Protein AF-A0A751TQA5-F1 (afdb_monomer_lite)

pLDDT: mean 80.97, std 14.94, range [39.81, 97.38]

Organism: Salmonella enterica (NCBI:txid28901)

Structure (mmCIF, N/CA/C/O backbone):
data_AF-A0A751TQA5-F1
#
_entry.id   AF-A0A751TQA5-F1
#
loop_
_atom_site.group_PDB
_atom_site.id
_atom_site.type_symbol
_atom_site.label_atom_id
_atom_site.label_alt_id
_atom_site.label_comp_id
_atom_site.label_asym_id
_atom_site.label_entity_id
_atom_site.label_seq_id
_atom_site.pdbx_PDB_ins_code
_atom_site.Cartn_x
_atom_site.Cartn_y
_atom_site.Cartn_z
_atom_site.occupancy
_atom_site.B_iso_or_equiv
_atom_site.auth_seq_id
_atom_site.auth_comp_id
_atom_site.auth_asym_id
_atom_site.auth_atom_id
_atom_site.pdbx_PDB_model_num
ATOM 1 N N . ASN A 1 1 ? -7.246 18.576 15.985 1.00 64.56 1 ASN A N 1
ATOM 2 C CA . ASN A 1 1 ? -6.436 17.351 15.821 1.00 64.56 1 ASN A CA 1
ATOM 3 C C . ASN A 1 1 ? -6.114 17.150 14.354 1.00 64.56 1 ASN A C 1
ATOM 5 O O . ASN A 1 1 ? -7.015 16.835 13.591 1.00 64.56 1 ASN A O 1
ATOM 9 N N . LYS A 1 2 ? -4.870 17.412 13.949 1.00 82.31 2 LYS A N 1
ATOM 10 C CA . LYS A 1 2 ? -4.348 17.100 12.611 1.00 82.31 2 LYS A CA 1
ATOM 11 C C . LYS A 1 2 ? -3.080 16.278 12.805 1.00 82.31 2 LYS A C 1
ATOM 13 O O . LYS A 1 2 ? -2.282 16.621 13.674 1.00 82.31 2 LYS A O 1
ATOM 18 N N . ILE A 1 3 ? -2.933 15.215 12.028 1.00 85.19 3 ILE A N 1
ATOM 19 C CA . ILE A 1 3 ? -1.733 14.381 11.991 1.00 85.19 3 ILE A CA 1
ATOM 20 C C . ILE A 1 3 ? -1.126 14.582 10.606 1.00 85.19 3 ILE A C 1
ATOM 22 O O . ILE A 1 3 ? -1.841 14.495 9.610 1.00 85.19 3 ILE A O 1
ATOM 26 N N . SER A 1 4 ? 0.166 14.891 10.558 1.00 90.38 4 SER A N 1
ATOM 27 C CA . SER A 1 4 ? 0.927 15.012 9.315 1.00 90.38 4 SER A CA 1
ATOM 28 C C . SER A 1 4 ? 1.894 13.842 9.226 1.00 90.38 4 SER A C 1
ATOM 30 O O . SER A 1 4 ? 2.609 13.571 10.190 1.00 90.38 4 SER A O 1
ATOM 32 N N . ILE A 1 5 ? 1.911 13.162 8.083 1.00 89.12 5 ILE A N 1
ATOM 33 C CA . ILE A 1 5 ? 2.767 12.003 7.827 1.00 89.12 5 ILE A CA 1
ATOM 34 C C . ILE A 1 5 ? 3.525 12.253 6.532 1.00 89.12 5 ILE A C 1
ATOM 36 O O . ILE A 1 5 ? 2.933 12.652 5.531 1.00 89.12 5 ILE A O 1
ATOM 40 N N . THR A 1 6 ? 4.831 12.017 6.564 1.00 91.94 6 THR A N 1
ATOM 41 C CA . THR A 1 6 ? 5.674 12.053 5.371 1.00 91.94 6 THR A CA 1
ATOM 42 C C . THR A 1 6 ? 5.671 10.676 4.722 1.00 91.94 6 THR A C 1
ATOM 44 O O . THR A 1 6 ? 6.052 9.700 5.366 1.00 91.94 6 THR A O 1
ATOM 47 N N . LEU A 1 7 ? 5.260 10.600 3.457 1.00 90.00 7 LEU A N 1
ATOM 48 C CA . LEU A 1 7 ? 5.397 9.394 2.644 1.00 90.00 7 LEU A CA 1
ATOM 49 C C . LEU A 1 7 ? 6.766 9.425 1.958 1.00 90.00 7 LEU A C 1
ATOM 51 O O . LEU A 1 7 ? 7.095 10.401 1.287 1.00 90.00 7 LEU A O 1
ATOM 55 N N . ASN A 1 8 ? 7.570 8.380 2.149 1.00 89.25 8 ASN A N 1
ATOM 56 C CA . ASN A 1 8 ? 8.866 8.252 1.489 1.00 89.25 8 ASN A CA 1
ATOM 57 C C . ASN A 1 8 ? 8.728 7.355 0.256 1.00 89.25 8 ASN A C 1
ATOM 59 O O . ASN A 1 8 ? 7.962 6.393 0.263 1.00 89.25 8 ASN A O 1
ATOM 63 N N . GLU A 1 9 ? 9.492 7.649 -0.794 1.00 90.31 9 GLU A N 1
ATOM 64 C CA . GLU A 1 9 ? 9.579 6.753 -1.944 1.00 90.31 9 GLU A CA 1
ATOM 65 C C . GLU A 1 9 ? 10.518 5.576 -1.625 1.00 90.31 9 GLU A C 1
ATOM 67 O O . GLU A 1 9 ? 11.656 5.797 -1.183 1.00 90.31 9 GLU A O 1
ATOM 72 N N . PRO A 1 10 ? 10.091 4.322 -1.852 1.00 89.12 10 PRO A N 1
ATOM 73 C CA . PRO A 1 10 ? 10.971 3.175 -1.696 1.00 89.12 10 PRO A CA 1
ATOM 74 C C . PRO A 1 10 ? 12.069 3.197 -2.769 1.00 89.12 10 PRO A C 1
ATOM 76 O O . PRO A 1 10 ? 11.845 3.569 -3.918 1.00 89.12 10 PRO A O 1
ATOM 79 N N . LYS A 1 11 ? 13.276 2.729 -2.421 1.00 87.69 11 LYS A N 1
ATOM 80 C CA . LYS A 1 11 ? 14.402 2.636 -3.376 1.00 87.69 11 LYS A CA 1
ATOM 81 C C . LYS A 1 11 ? 14.114 1.699 -4.555 1.00 87.69 11 LYS A C 1
ATOM 83 O O . LYS A 1 11 ? 14.772 1.786 -5.589 1.00 87.69 11 LYS A O 1
ATOM 88 N N . THR A 1 12 ? 13.210 0.739 -4.382 1.00 85.19 12 THR A N 1
ATOM 89 C CA . THR A 1 12 ? 12.864 -0.263 -5.392 1.00 85.19 12 THR A CA 1
ATOM 90 C C . THR A 1 12 ? 11.425 -0.712 -5.182 1.00 85.19 12 THR A C 1
ATOM 92 O O . THR A 1 12 ? 11.038 -1.005 -4.055 1.00 85.19 12 THR A O 1
ATOM 95 N N . GLY A 1 13 ? 10.660 -0.811 -6.269 1.00 84.62 13 GLY A N 1
ATOM 96 C CA . GLY A 1 13 ? 9.262 -1.233 -6.223 1.00 84.62 13 GLY A CA 1
ATOM 97 C C . GLY A 1 13 ? 8.320 -0.101 -5.821 1.00 84.62 13 GLY A C 1
ATOM 98 O O . GLY A 1 13 ? 8.523 1.045 -6.217 1.00 84.62 13 GLY A O 1
ATOM 99 N N . TRP A 1 14 ? 7.281 -0.457 -5.073 1.00 89.38 14 TRP A N 1
ATOM 100 C CA . TRP A 1 14 ? 6.232 0.442 -4.606 1.00 89.38 14 TRP A CA 1
ATOM 101 C C . TRP A 1 14 ? 5.834 0.078 -3.172 1.00 89.38 14 TRP A C 1
ATOM 103 O O . TRP A 1 14 ? 6.047 -1.056 -2.735 1.00 89.38 14 TRP A O 1
ATOM 113 N N . GLU A 1 15 ? 5.254 1.030 -2.452 1.00 90.50 15 GLU A N 1
ATOM 114 C CA . GLU A 1 15 ? 4.742 0.857 -1.093 1.00 90.50 15 GLU A CA 1
ATOM 115 C C . GLU A 1 15 ? 3.293 1.350 -1.014 1.00 90.50 15 GLU A C 1
ATOM 117 O O . GLU A 1 15 ? 2.942 2.345 -1.643 1.00 90.50 15 GLU A O 1
ATOM 122 N N . ALA A 1 16 ? 2.445 0.644 -0.260 1.00 92.12 16 ALA A N 1
ATOM 123 C CA . ALA A 1 16 ? 1.087 1.071 0.063 1.00 92.12 16 ALA A CA 1
ATOM 124 C C . ALA A 1 16 ? 1.004 1.478 1.534 1.00 92.12 16 ALA A C 1
ATOM 126 O O . ALA A 1 16 ? 1.177 0.643 2.423 1.00 92.12 16 ALA A O 1
ATOM 127 N N . THR A 1 17 ? 0.683 2.741 1.790 1.00 93.44 17 THR A N 1
ATOM 128 C CA . THR A 1 17 ? 0.585 3.295 3.142 1.00 93.44 17 THR A CA 1
ATOM 129 C C . THR A 1 17 ? -0.849 3.726 3.442 1.00 93.44 17 THR A C 1
ATOM 131 O O . THR A 1 17 ? -1.494 4.398 2.637 1.00 93.44 17 THR A O 1
ATOM 134 N N . TYR A 1 18 ? -1.352 3.372 4.625 1.00 94.88 18 TYR A N 1
ATOM 135 C CA . TYR A 1 18 ? -2.622 3.861 5.161 1.00 94.88 18 TYR A CA 1
ATOM 136 C C . TYR A 1 18 ? -2.520 4.045 6.677 1.00 94.88 18 TYR A C 1
ATOM 138 O O . TYR A 1 18 ? -1.631 3.493 7.326 1.00 94.88 18 TYR A O 1
ATOM 146 N N . ILE A 1 19 ? -3.426 4.842 7.239 1.00 94.06 19 ILE A N 1
ATOM 147 C CA . ILE A 1 19 ? -3.541 5.049 8.682 1.00 94.06 19 ILE A CA 1
ATOM 148 C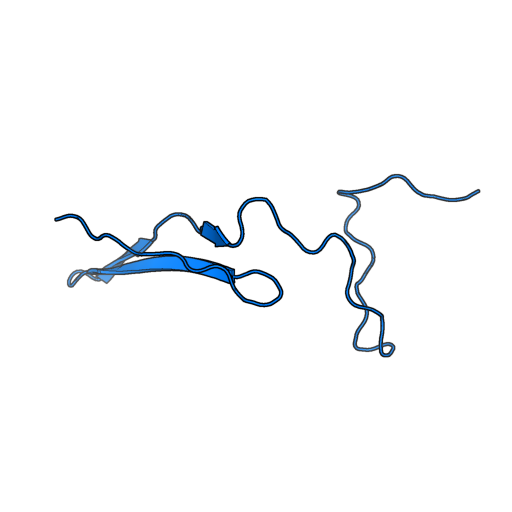 C . ILE A 1 19 ? -4.776 4.305 9.169 1.00 94.06 19 ILE A C 1
ATOM 150 O O . ILE A 1 19 ? -5.850 4.453 8.586 1.00 94.06 19 ILE A O 1
ATOM 154 N N . GLU A 1 20 ? -4.628 3.581 10.270 1.00 96.19 20 GLU A N 1
ATOM 155 C CA . GLU A 1 20 ? -5.728 3.012 11.040 1.00 96.19 20 GLU A CA 1
ATOM 156 C C . GLU A 1 20 ? -5.747 3.638 12.436 1.00 96.19 20 GLU A C 1
ATOM 158 O O . GLU A 1 20 ? -4.702 3.815 13.069 1.00 96.19 20 GLU A O 1
ATOM 163 N N . ALA A 1 21 ? -6.938 3.995 12.909 1.00 93.88 21 ALA A N 1
ATOM 164 C CA . ALA A 1 21 ? -7.161 4.492 14.255 1.00 93.88 21 ALA A CA 1
ATOM 165 C C . ALA A 1 21 ? -8.246 3.662 14.941 1.00 93.88 21 ALA A C 1
ATOM 167 O O . ALA A 1 21 ? -9.385 3.612 14.472 1.00 93.88 21 ALA A O 1
ATOM 168 N N . THR A 1 22 ? -7.888 3.070 16.077 1.00 96.81 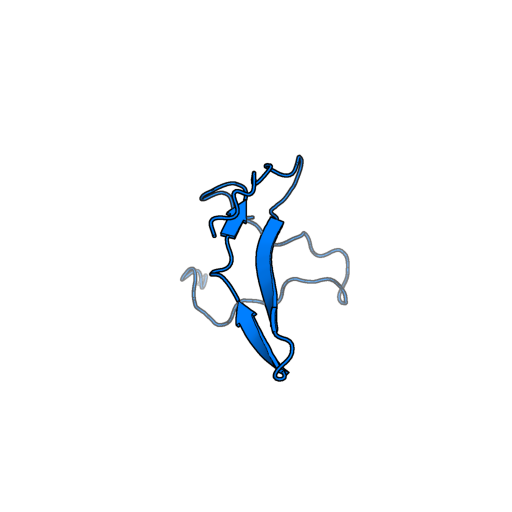22 THR A N 1
ATOM 169 C CA . THR A 1 22 ? -8.797 2.308 16.93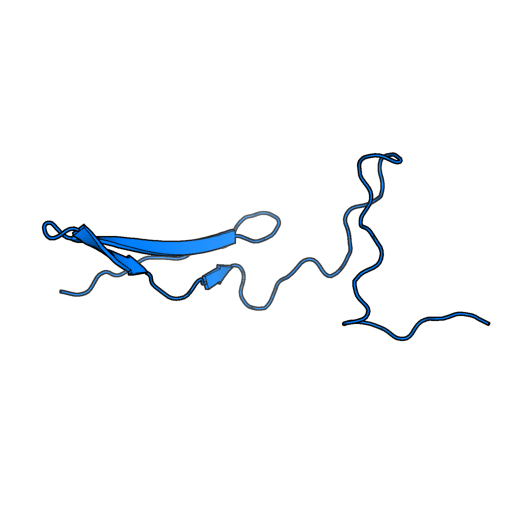8 1.00 96.81 22 THR A CA 1
ATOM 170 C C . THR A 1 22 ? -9.190 3.163 18.134 1.00 96.81 22 THR A C 1
ATOM 172 O O . THR A 1 22 ? -8.331 3.627 18.887 1.00 96.81 22 THR A O 1
ATOM 175 N N . PHE A 1 23 ? -10.488 3.390 18.302 1.00 94.62 23 PHE A N 1
ATOM 176 C CA . PHE A 1 23 ? -11.047 4.213 19.370 1.00 94.62 23 PHE A CA 1
ATOM 177 C C . PHE A 1 23 ? -11.419 3.353 20.585 1.00 94.62 23 PHE A C 1
ATOM 179 O O . PHE A 1 23 ? -11.637 2.148 20.479 1.00 94.62 23 PHE A O 1
ATOM 186 N N . ASN A 1 24 ? -11.504 3.976 21.764 1.00 97.25 24 ASN A N 1
ATOM 187 C CA . ASN A 1 24 ? -11.778 3.270 23.025 1.00 97.25 24 ASN A CA 1
ATOM 188 C C . ASN A 1 24 ? -13.164 2.598 23.073 1.00 97.25 24 ASN A C 1
ATOM 190 O O . ASN A 1 24 ? -13.386 1.722 23.903 1.00 97.25 24 ASN A O 1
ATOM 194 N N . ASP A 1 25 ? -14.093 3.021 22.216 1.00 96.25 25 ASP A N 1
ATOM 195 C CA . ASP A 1 25 ? -15.426 2.436 22.044 1.00 96.25 25 ASP A CA 1
ATOM 196 C C . ASP A 1 25 ? -15.447 1.252 21.056 1.00 96.25 25 ASP A C 1
ATOM 198 O O . ASP A 1 25 ? -16.496 0.646 20.841 1.00 96.25 25 ASP A O 1
ATOM 202 N N . GLY A 1 26 ? -14.296 0.903 20.472 1.00 96.62 26 GLY A N 1
ATOM 203 C CA . GLY A 1 26 ? -14.145 -0.184 19.509 1.00 96.62 26 GLY A CA 1
ATOM 204 C C . GLY A 1 26 ? -14.383 0.216 18.052 1.00 96.62 26 GLY A C 1
ATOM 205 O O . GLY A 1 26 ? -14.302 -0.648 17.179 1.00 96.62 26 GLY A O 1
ATOM 206 N N . TYR A 1 27 ? -14.654 1.492 17.756 1.00 97.00 27 TYR A N 1
ATOM 207 C CA . TYR A 1 27 ? -14.717 1.966 16.374 1.00 97.00 27 TYR A CA 1
ATOM 208 C C . TYR A 1 27 ? -13.323 1.948 15.724 1.00 97.00 27 TYR A C 1
ATOM 210 O O . TYR A 1 27 ? -12.321 2.250 16.375 1.00 97.00 27 TYR A O 1
ATOM 218 N N . VAL A 1 28 ? -13.261 1.614 14.432 1.00 97.38 28 VAL A N 1
ATOM 219 C CA . VAL A 1 28 ? -12.028 1.620 13.631 1.00 97.38 28 VAL A CA 1
ATOM 220 C C . VAL A 1 28 ? -12.228 2.531 12.426 1.00 97.38 28 VAL A C 1
ATOM 222 O O . VAL A 1 28 ? -13.143 2.322 11.630 1.00 97.38 28 VAL A O 1
ATOM 225 N N . ALA A 1 29 ? -11.368 3.540 12.289 1.00 95.00 29 ALA A N 1
ATOM 226 C CA . ALA A 1 29 ? -11.344 4.431 11.134 1.00 95.00 29 ALA A CA 1
ATOM 227 C C . ALA A 1 29 ? -10.059 4.235 10.330 1.00 95.00 29 ALA A C 1
ATOM 229 O O . ALA A 1 29 ? -8.968 4.213 10.899 1.00 95.00 29 ALA A O 1
ATOM 230 N N . THR A 1 30 ? -10.187 4.166 9.007 1.00 96.31 30 THR A N 1
ATOM 231 C CA . THR A 1 30 ? -9.057 4.021 8.082 1.00 96.31 30 THR A CA 1
ATOM 232 C C . THR A 1 30 ? -8.993 5.185 7.098 1.00 96.31 30 THR A C 1
ATOM 234 O O . THR A 1 30 ? -10.027 5.698 6.664 1.00 96.31 30 THR A O 1
ATOM 237 N N . SER A 1 31 ? -7.786 5.596 6.708 1.00 94.19 31 SER A N 1
ATOM 238 C CA . SER A 1 31 ? -7.594 6.530 5.592 1.00 94.19 31 SER A CA 1
ATOM 239 C C . SER A 1 31 ? -7.730 5.831 4.236 1.00 94.19 31 SER A C 1
ATOM 241 O O . SER A 1 31 ? -7.754 4.604 4.145 1.00 94.19 31 SER A O 1
ATOM 243 N N . GLN A 1 32 ? -7.745 6.620 3.158 1.00 93.50 32 GLN A N 1
ATOM 244 C CA . GLN A 1 32 ? -7.431 6.093 1.832 1.00 93.50 32 GLN A CA 1
ATOM 245 C C . GLN A 1 32 ? -6.006 5.510 1.829 1.00 93.50 32 GLN A C 1
ATOM 247 O O . GLN A 1 32 ? -5.135 5.987 2.565 1.00 93.50 32 GLN A O 1
ATOM 252 N N . VAL A 1 33 ? -5.790 4.478 1.013 1.00 93.19 33 VAL A N 1
ATOM 253 C CA . VAL A 1 33 ? -4.459 3.929 0.736 1.0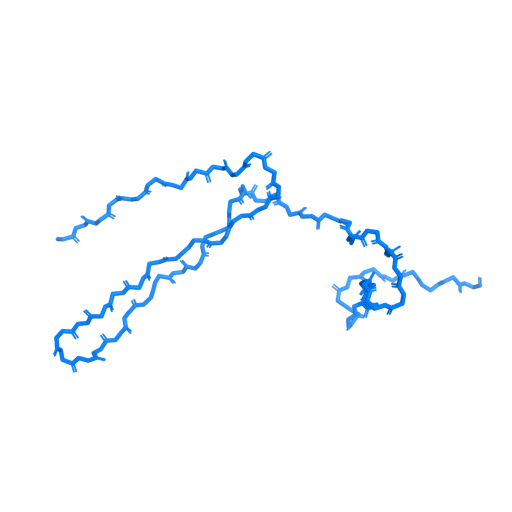0 93.19 33 VAL A CA 1
ATOM 254 C C . VAL A 1 33 ? -3.737 4.845 -0.250 1.00 93.19 33 VAL A C 1
ATOM 256 O O . VAL A 1 33 ? -4.291 5.183 -1.295 1.00 93.19 33 VAL A O 1
ATOM 259 N N . TYR A 1 34 ? -2.499 5.206 0.068 1.00 92.00 34 TYR A 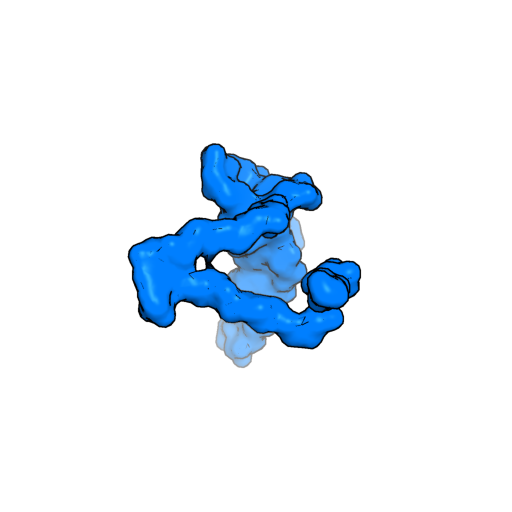N 1
ATOM 260 C CA . TYR A 1 34 ? -1.599 5.955 -0.806 1.00 92.00 34 TYR A CA 1
ATOM 261 C C . TYR A 1 34 ? -0.512 5.021 -1.328 1.00 92.00 34 TYR A C 1
ATOM 263 O O . TYR A 1 34 ? 0.073 4.277 -0.542 1.00 92.00 34 TYR A O 1
ATOM 271 N N . ILE A 1 35 ? -0.254 5.054 -2.637 1.00 91.12 35 ILE A N 1
ATOM 272 C CA . ILE A 1 35 ? 0.809 4.263 -3.261 1.00 91.12 35 ILE A CA 1
ATOM 273 C C . ILE A 1 35 ? 1.986 5.174 -3.590 1.00 91.12 35 ILE A C 1
ATOM 275 O O . ILE A 1 35 ? 1.795 6.163 -4.290 1.00 91.12 35 ILE A O 1
ATOM 279 N N . THR A 1 36 ? 3.187 4.831 -3.124 1.00 92.25 36 THR A N 1
ATOM 280 C CA . THR A 1 36 ? 4.425 5.526 -3.495 1.00 92.25 36 THR A CA 1
ATOM 281 C C . THR A 1 36 ? 5.355 4.614 -4.296 1.00 92.25 36 THR A C 1
ATOM 283 O O . THR A 1 36 ? 5.483 3.433 -3.969 1.00 92.25 36 THR A O 1
ATOM 286 N N . PRO A 1 37 ? 6.053 5.134 -5.321 1.00 92.00 37 PRO A N 1
ATOM 287 C CA . PRO A 1 37 ? 5.968 6.500 -5.849 1.00 92.00 37 PRO A CA 1
ATOM 288 C C . PRO A 1 37 ? 4.678 6.749 -6.648 1.00 92.00 37 PRO A C 1
ATOM 290 O O . PRO A 1 37 ? 4.135 5.823 -7.252 1.00 92.00 37 PRO A O 1
ATOM 293 N N . ASP A 1 38 ? 4.240 8.009 -6.711 1.00 87.06 38 ASP A N 1
ATOM 294 C CA . ASP A 1 38 ? 3.059 8.406 -7.486 1.00 87.06 38 ASP A CA 1
ATOM 295 C C . ASP A 1 38 ? 3.206 8.000 -8.957 1.00 87.06 38 ASP A C 1
ATOM 297 O O . ASP A 1 38 ? 4.247 8.217 -9.581 1.00 87.06 38 ASP A O 1
ATOM 301 N N . GLU A 1 39 ? 2.151 7.389 -9.500 1.00 82.62 39 GLU A N 1
ATOM 302 C CA . GLU A 1 39 ? 2.060 6.935 -10.896 1.00 82.62 39 GLU A CA 1
ATOM 303 C C . GLU A 1 39 ? 3.163 5.952 -11.347 1.00 82.62 39 GLU A C 1
ATOM 305 O O . GLU A 1 39 ? 3.262 5.631 -12.533 1.00 82.62 39 GLU A O 1
ATOM 310 N N . LYS A 1 40 ? 3.971 5.407 -10.426 1.00 82.06 40 LYS A N 1
ATOM 311 C CA . LYS A 1 40 ? 5.024 4.432 -10.744 1.00 82.06 40 LYS A CA 1
ATOM 312 C C . LYS A 1 40 ? 4.642 3.048 -10.244 1.00 82.06 40 LYS A C 1
ATOM 314 O O . LYS A 1 40 ? 4.842 2.698 -9.085 1.00 82.06 40 LYS A O 1
ATOM 319 N N . TYR A 1 41 ? 4.167 2.228 -11.174 1.00 75.25 41 TYR A N 1
ATOM 320 C CA . TYR A 1 41 ? 3.807 0.835 -10.925 1.00 75.25 41 TYR A CA 1
ATOM 321 C C . TYR A 1 41 ? 4.651 -0.106 -11.789 1.00 75.25 41 TYR A C 1
ATOM 323 O O . TYR A 1 41 ? 5.032 0.276 -12.902 1.00 75.25 41 TYR A O 1
ATOM 331 N N . PRO A 1 42 ? 4.915 -1.346 -11.338 1.00 73.75 42 PRO A N 1
ATOM 332 C CA . PRO A 1 42 ? 5.521 -2.364 -12.184 1.00 73.75 42 PRO A CA 1
ATOM 333 C C . PRO A 1 42 ? 4.658 -2.580 -13.431 1.00 73.75 42 PRO A C 1
ATOM 335 O O . PRO A 1 42 ? 3.521 -3.027 -13.332 1.00 73.75 42 PRO A O 1
ATOM 338 N N . GLN A 1 43 ? 5.202 -2.256 -14.604 1.00 76.19 43 GLN A N 1
ATOM 339 C CA . GLN A 1 43 ? 4.529 -2.477 -15.893 1.00 76.19 43 GLN A CA 1
ATOM 340 C C . GLN A 1 43 ? 4.755 -3.891 -16.429 1.00 76.19 43 GLN A C 1
ATOM 342 O O . GLN A 1 43 ? 4.175 -4.292 -17.431 1.00 76.19 43 GLN A O 1
ATOM 347 N N . THR A 1 44 ? 5.635 -4.654 -15.785 1.00 77.12 44 THR A N 1
ATOM 348 C CA . THR A 1 44 ? 6.029 -5.980 -16.239 1.00 77.12 44 THR A CA 1
ATOM 349 C C . THR A 1 44 ? 5.891 -6.951 -15.088 1.00 77.12 44 THR A C 1
ATOM 351 O O . THR A 1 44 ? 6.363 -6.704 -13.976 1.00 77.12 44 THR A O 1
ATOM 354 N N . ALA A 1 45 ? 5.230 -8.065 -15.377 1.00 76.31 45 ALA A N 1
ATOM 355 C CA . ALA A 1 45 ? 5.145 -9.195 -14.479 1.00 76.31 45 ALA A CA 1
ATOM 356 C C . ALA A 1 45 ? 6.552 -9.690 -14.088 1.00 76.31 45 ALA A C 1
ATOM 358 O O . ALA A 1 45 ? 7.457 -9.691 -14.931 1.00 76.31 45 ALA A O 1
ATOM 359 N N . PRO A 1 46 ? 6.759 -10.139 -12.838 1.00 75.31 46 PRO A N 1
ATOM 360 C CA . PRO A 1 46 ? 7.988 -10.818 -12.462 1.00 75.31 46 PRO A CA 1
ATOM 361 C C . PRO A 1 46 ? 8.278 -11.993 -13.410 1.00 75.31 46 PRO A C 1
ATOM 363 O O . PRO A 1 46 ? 7.351 -12.712 -13.795 1.00 75.31 46 PRO A O 1
ATOM 366 N N . PRO A 1 47 ? 9.548 -12.220 -13.786 1.00 79.31 47 PRO A N 1
ATOM 367 C CA . PRO A 1 47 ? 9.903 -13.348 -14.631 1.00 79.31 47 PRO A CA 1
ATOM 368 C C . PRO A 1 47 ? 9.510 -14.660 -13.953 1.00 79.31 47 PRO A C 1
ATOM 370 O O . PRO A 1 47 ? 9.672 -14.836 -12.744 1.00 79.31 47 PRO A O 1
ATOM 373 N N . SER A 1 48 ? 9.010 -15.598 -14.75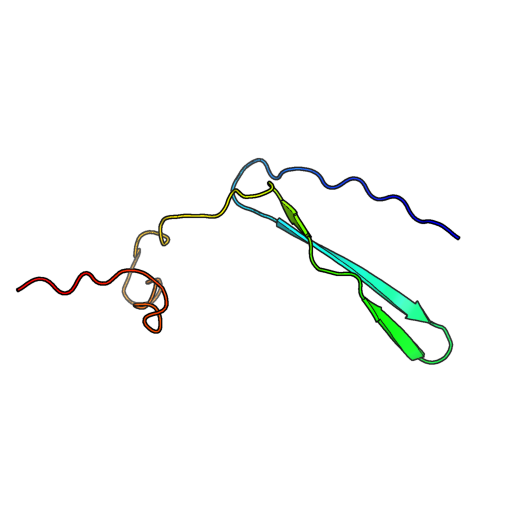4 1.00 83.00 48 SER A N 1
ATOM 374 C CA . SER A 1 48 ? 8.673 -16.930 -14.265 1.00 83.00 48 SER A CA 1
ATOM 375 C C . SER A 1 48 ? 9.951 -17.688 -13.918 1.00 83.00 48 SER A C 1
ATOM 377 O O . SER A 1 48 ? 10.768 -17.954 -14.796 1.00 83.00 48 SER A O 1
ATOM 379 N N . VAL A 1 49 ? 10.130 -18.040 -12.645 1.00 80.75 49 VAL A N 1
ATOM 380 C CA . VAL A 1 49 ? 11.327 -18.771 -12.184 1.00 80.75 49 VAL A CA 1
ATOM 381 C C . VAL A 1 49 ? 11.111 -20.287 -12.263 1.00 80.75 49 VAL A C 1
ATOM 383 O O . VAL A 1 49 ? 12.055 -21.043 -12.475 1.00 80.75 49 VAL A O 1
ATOM 386 N N . ASN A 1 50 ? 9.867 -20.749 -12.113 1.00 77.75 50 ASN A N 1
ATOM 387 C CA . ASN A 1 50 ? 9.440 -22.146 -12.250 1.00 77.75 50 ASN A CA 1
ATOM 388 C C . ASN A 1 50 ? 7.902 -22.211 -12.328 1.00 77.75 50 ASN A C 1
ATOM 390 O O . ASN A 1 50 ? 7.245 -21.184 -12.196 1.00 77.75 50 ASN A O 1
ATOM 394 N N . ALA A 1 51 ? 7.323 -23.405 -12.490 1.00 76.88 51 ALA A N 1
ATOM 395 C CA . ALA A 1 51 ? 5.867 -23.593 -12.562 1.00 76.88 51 ALA A CA 1
ATOM 396 C C . ALA A 1 51 ? 5.094 -23.137 -11.303 1.00 76.88 51 ALA A C 1
ATOM 398 O O . ALA A 1 51 ? 3.891 -22.917 -11.379 1.00 76.88 51 ALA A O 1
ATOM 399 N N . ALA A 1 52 ? 5.761 -22.990 -10.153 1.00 79.69 52 ALA A N 1
ATOM 400 C CA . ALA A 1 52 ? 5.150 -22.523 -8.906 1.00 79.69 52 ALA A CA 1
ATOM 401 C C . ALA A 1 52 ? 5.233 -20.994 -8.719 1.00 79.69 52 ALA A C 1
ATOM 403 O O . ALA A 1 52 ? 4.459 -20.431 -7.951 1.00 79.69 52 ALA A O 1
ATOM 404 N N . CYS A 1 53 ? 6.143 -20.321 -9.426 1.00 69.12 53 CYS A N 1
ATOM 405 C CA . CYS A 1 53 ? 6.340 -18.873 -9.394 1.00 69.12 53 CYS A CA 1
ATOM 406 C C . CYS A 1 53 ? 6.161 -18.305 -10.804 1.00 69.12 53 CYS A C 1
ATOM 408 O O . CYS A 1 53 ? 7.144 -17.976 -11.474 1.00 69.12 53 CYS A O 1
ATOM 410 N N . GLN A 1 54 ? 4.903 -18.219 -11.246 1.00 75.81 54 GLN A N 1
ATOM 411 C CA . GLN A 1 54 ? 4.507 -17.615 -12.519 1.00 75.81 54 GLN A CA 1
ATOM 412 C C . GLN A 1 54 ? 3.411 -16.580 -12.290 1.00 75.81 54 GLN A C 1
ATOM 414 O O . GLN A 1 54 ? 2.514 -16.775 -11.467 1.00 75.81 54 GLN A O 1
ATOM 419 N N . THR A 1 55 ? 3.456 -15.487 -13.045 1.00 75.00 55 THR A N 1
ATOM 420 C CA . THR A 1 55 ? 2.305 -14.594 -13.163 1.00 75.00 55 THR A CA 1
ATOM 421 C C . THR A 1 55 ? 1.285 -15.253 -14.076 1.00 75.00 55 THR A C 1
ATOM 423 O O . THR A 1 55 ? 1.572 -15.540 -15.235 1.00 75.00 55 THR A O 1
ATOM 426 N N . LEU A 1 56 ? 0.099 -15.527 -13.536 1.00 73.31 56 LEU A N 1
ATOM 427 C CA . LEU A 1 56 ? -0.999 -16.067 -14.325 1.00 73.31 56 LEU A CA 1
ATOM 428 C C . LEU A 1 56 ? -1.505 -14.998 -15.303 1.00 73.31 56 LEU A C 1
ATOM 430 O O . LEU A 1 56 ? -1.533 -13.818 -14.934 1.00 73.31 56 LEU A O 1
ATOM 434 N N . PRO A 1 57 ? -1.937 -15.387 -16.517 1.00 70.12 57 PRO A N 1
ATOM 435 C CA . PRO A 1 57 ? -2.618 -14.476 -17.426 1.00 70.12 57 PRO A CA 1
ATOM 436 C C . PRO A 1 57 ? -3.757 -13.764 -16.689 1.00 70.12 57 PRO A C 1
ATOM 438 O O . PRO A 1 57 ? -4.564 -14.404 -16.008 1.00 70.12 57 PRO A O 1
ATOM 441 N N . GLY A 1 58 ? -3.786 -12.433 -16.769 1.00 64.25 58 GLY A N 1
ATOM 442 C CA . GLY A 1 58 ? -4.793 -11.625 -16.087 1.00 64.25 58 GLY A CA 1
ATOM 443 C C . GLY A 1 58 ? -6.214 -11.950 -16.559 1.00 64.25 58 GLY A C 1
ATOM 444 O O . GLY A 1 58 ? -6.424 -12.532 -17.620 1.00 64.25 58 GLY A O 1
ATOM 445 N N . ARG A 1 59 ? -7.228 -11.520 -15.797 1.00 60.09 59 ARG A N 1
ATOM 446 C CA . ARG A 1 59 ? -8.658 -11.726 -16.114 1.00 60.09 59 ARG A CA 1
ATOM 447 C C . ARG A 1 59 ? -9.176 -10.851 -17.278 1.00 60.09 59 ARG A C 1
ATOM 449 O O . ARG A 1 59 ? -10.347 -10.488 -17.282 1.00 60.09 59 ARG A O 1
ATOM 456 N N . GLY A 1 60 ? -8.318 -10.493 -18.235 1.00 53.91 60 GLY A N 1
ATOM 457 C CA . GLY A 1 60 ? -8.684 -9.718 -19.426 1.00 53.91 60 GLY A CA 1
ATOM 458 C C . GLY A 1 60 ? -8.987 -8.234 -19.183 1.00 53.91 60 GLY A C 1
ATOM 459 O O . GLY A 1 60 ? -9.831 -7.677 -19.872 1.00 53.91 60 GLY A O 1
ATOM 460 N N . LEU A 1 61 ? -8.339 -7.585 -18.208 1.00 57.84 61 LEU A N 1
ATOM 461 C CA . LEU A 1 61 ? -8.488 -6.135 -17.968 1.00 57.84 61 LEU A CA 1
ATOM 462 C C . LEU A 1 61 ? -7.332 -5.286 -18.533 1.00 57.84 61 LEU A C 1
ATOM 464 O O . LEU A 1 61 ? -7.235 -4.105 -18.221 1.00 57.84 61 LEU A O 1
ATOM 468 N N . GLY A 1 62 ? -6.472 -5.871 -19.368 1.00 51.81 62 GLY A N 1
ATOM 469 C CA . GLY A 1 62 ? -5.396 -5.166 -20.058 1.00 51.81 62 GLY A CA 1
ATOM 470 C C . GLY A 1 62 ? -4.861 -5.993 -21.224 1.00 51.81 62 GLY A C 1
ATOM 471 O O . GLY A 1 62 ? -4.521 -7.156 -21.033 1.00 51.81 62 GLY A O 1
ATOM 472 N N . GLU A 1 63 ? -4.818 -5.347 -22.386 1.00 51.00 63 GLU A N 1
ATOM 473 C CA . GLU A 1 63 ? -4.234 -5.745 -23.670 1.00 51.00 63 GLU A CA 1
ATOM 474 C C . GLU A 1 63 ? -4.861 -6.919 -24.448 1.00 51.00 63 GLU A C 1
ATOM 476 O O . GLU A 1 63 ? -4.753 -8.100 -24.119 1.00 51.00 63 GLU A O 1
ATOM 481 N N . ASN A 1 64 ? -5.488 -6.541 -25.562 1.00 53.34 64 ASN A N 1
ATOM 482 C CA . ASN A 1 64 ? -5.893 -7.402 -26.661 1.00 53.34 64 ASN A CA 1
ATOM 483 C C . ASN A 1 64 ? -4.667 -7.850 -27.476 1.00 53.34 64 ASN A C 1
ATOM 485 O O . ASN A 1 64 ? -4.451 -7.315 -28.557 1.00 53.34 64 ASN A O 1
ATOM 489 N N . ASP A 1 65 ? -3.909 -8.844 -27.022 1.00 54.84 65 ASP A N 1
ATOM 490 C CA . ASP A 1 65 ? -2.941 -9.526 -27.895 1.00 54.84 65 ASP A CA 1
ATOM 491 C C . ASP A 1 65 ? -3.216 -11.032 -27.916 1.00 54.84 65 ASP A C 1
ATOM 493 O O . ASP A 1 65 ? -2.573 -11.843 -27.248 1.00 54.84 65 ASP A O 1
ATOM 497 N N . SER A 1 66 ? -4.229 -11.399 -28.703 1.00 39.81 66 SER A N 1
ATOM 498 C CA . SER A 1 66 ? -4.328 -12.735 -29.284 1.00 39.81 66 SER A CA 1
ATOM 499 C C . SER A 1 66 ? -3.543 -12.699 -30.596 1.00 39.81 66 SER A C 1
ATOM 501 O O . SER A 1 66 ? -3.935 -11.934 -31.480 1.00 39.81 66 SER A O 1
ATOM 503 N N . PRO A 1 67 ? -2.458 -13.474 -30.755 1.00 52.84 67 PRO A N 1
ATOM 504 C CA . PRO A 1 67 ? -1.861 -13.656 -32.062 1.00 52.84 67 PRO A CA 1
ATOM 505 C C . PRO A 1 67 ? -2.722 -14.659 -32.842 1.00 52.84 67 PRO A C 1
ATOM 507 O O . PRO A 1 67 ? -3.167 -15.664 -32.280 1.00 52.84 67 PRO A O 1
ATOM 510 N N . ASP A 1 68 ? -2.979 -14.351 -34.110 1.00 40.38 68 ASP A N 1
ATOM 511 C CA . ASP A 1 68 ? -3.216 -15.376 -35.136 1.00 40.38 68 ASP A CA 1
ATOM 512 C C . ASP A 1 68 ? -2.083 -16.423 -35.129 1.00 40.38 68 ASP A C 1
ATOM 514 O O . ASP A 1 68 ? -0.904 -16.027 -34.942 1.00 40.38 68 ASP A O 1
#

Foldseek 3Di:
DDDDDDDDADPDAKDWDKDWDADPVGDIDIDDIDMPPPPDHPPDDDDQPDPVRDDDDDPPPDDDDDDD

Radius of gyration: 18.67 Å; chains: 1; bounding box: 30×41×58 Å

Sequence (68 aa):
NKISITLNEPKTGWEATYIEATFNDGYVATSQVYITPDEKYPQTAPPSVNAACQTLPGRGLGENDSPD

Secondary structure (DSSP, 8-state):
-----PPPPPSSS-EEE--EEE-TTS-EEEPPPEEESTT----SPPPP-BTTB-PPPPSSSS------